Protein AF-A0A832GUU3-F1 (afdb_monomer)

Sequence (160 aa):
MIIGKCKVNYGGRAKSTLGVGERIVLIKKDGALLIHRAIGYLPINWQPPNCIFQISSNDEELKIKSVRKDVKEEVFIVFSEILLLTVLNLKDEGKFNLYASEEDMKKAIFLKPELTEEGFKIIEFEKKVEPGFIDVYGIDKNGNLVIIEVKRRIAGKAIM

Secondary structure (DSSP, 8-state):
-EEEEEEEEEESSSEEEEEEEEEEEEE-TTS-EEEE-SS-SS-SEEE-SS-EEEEEE-SS-EEEEEEEGGGTEEEEEEEEEEEEE-------------SS-HHHHHHHHHH-GGGTSTT-EEEEEEEEETTEEEEEEEE-TTS-EEEE---SS---S---

Mean predicted aligned error: 9.2 Å

Radius of gyration: 23.53 Å; Cα contacts (8 Å, |Δi|>4): 288; chains: 1; bounding box: 41×28×70 Å

Structure (mmCIF, N/CA/C/O backbone):
data_AF-A0A832GUU3-F1
#
_entry.id   AF-A0A832GUU3-F1
#
loop_
_atom_site.group_PDB
_atom_site.id
_atom_site.type_symbol
_atom_site.label_atom_id
_atom_site.label_alt_id
_atom_site.label_comp_id
_atom_site.label_asym_id
_atom_site.label_entity_id
_atom_site.label_seq_id
_atom_site.pdbx_PDB_ins_code
_atom_site.Cartn_x
_atom_site.Cartn_y
_atom_site.Cartn_z
_atom_site.occupancy
_atom_site.B_iso_or_equiv
_atom_site.auth_seq_id
_atom_site.auth_comp_id
_atom_site.auth_asym_id
_atom_site.auth_atom_id
_atom_site.pdbx_PDB_model_num
ATOM 1 N N . MET A 1 1 ? -1.304 3.851 -15.307 1.00 97.25 1 MET A N 1
ATOM 2 C CA . MET A 1 1 ? -1.260 2.385 -15.119 1.00 97.25 1 MET A CA 1
ATOM 3 C C . MET A 1 1 ? -0.475 1.779 -16.264 1.00 97.25 1 MET A C 1
ATOM 5 O O . MET A 1 1 ? -0.623 2.236 -17.392 1.00 97.25 1 MET A O 1
ATOM 9 N N . ILE A 1 2 ? 0.352 0.786 -15.963 1.00 98.50 2 ILE A N 1
ATOM 10 C CA . ILE A 1 2 ? 1.173 0.062 -16.932 1.00 98.50 2 ILE A CA 1
ATOM 11 C C . ILE A 1 2 ? 0.929 -1.429 -16.720 1.00 98.50 2 ILE A C 1
ATOM 13 O O . ILE A 1 2 ? 1.021 -1.898 -15.588 1.00 98.50 2 ILE A O 1
ATOM 17 N N . ILE A 1 3 ? 0.613 -2.164 -17.779 1.00 98.69 3 ILE A N 1
ATOM 18 C CA . ILE A 1 3 ? 0.551 -3.627 -17.767 1.00 98.69 3 ILE A CA 1
ATOM 19 C C . ILE A 1 3 ? 1.579 -4.126 -18.767 1.00 98.69 3 ILE A C 1
ATOM 21 O O . ILE A 1 3 ? 1.630 -3.646 -19.898 1.00 98.69 3 ILE A O 1
ATOM 25 N N . GLY A 1 4 ? 2.419 -5.063 -18.349 1.00 98.44 4 GLY A N 1
ATOM 26 C CA . GLY A 1 4 ? 3.473 -5.578 -19.208 1.00 98.44 4 GLY A CA 1
ATOM 27 C C . GLY A 1 4 ? 4.419 -6.523 -18.493 1.00 98.44 4 GLY A C 1
ATOM 28 O O . GLY A 1 4 ? 4.307 -6.745 -17.283 1.00 98.44 4 GLY A O 1
ATOM 29 N N . LYS A 1 5 ? 5.358 -7.074 -19.257 1.00 98.56 5 LYS A N 1
ATOM 30 C CA . LYS A 1 5 ? 6.378 -7.998 -18.772 1.00 98.56 5 LYS A CA 1
ATOM 31 C C . LYS A 1 5 ? 7.522 -7.204 -18.156 1.00 98.56 5 LYS A C 1
ATOM 33 O O . LYS A 1 5 ? 8.189 -6.431 -18.842 1.00 98.56 5 LYS A O 1
ATOM 38 N N . CYS A 1 6 ? 7.754 -7.383 -16.860 1.00 98.62 6 CYS A N 1
ATOM 39 C CA . CYS A 1 6 ? 8.811 -6.674 -16.151 1.00 98.62 6 CYS A CA 1
ATOM 40 C C . CYS A 1 6 ? 9.477 -7.508 -15.059 1.00 98.62 6 CYS A C 1
ATOM 42 O O . CYS A 1 6 ? 8.956 -8.526 -14.600 1.00 98.62 6 CYS A O 1
ATOM 44 N N . LYS A 1 7 ? 10.653 -7.041 -14.642 1.00 98.56 7 LYS A N 1
ATOM 45 C CA . LYS A 1 7 ? 11.345 -7.449 -13.413 1.00 98.56 7 LYS A CA 1
ATOM 46 C C . LYS A 1 7 ? 11.366 -6.279 -12.434 1.00 98.56 7 LYS A C 1
ATOM 48 O O . LYS A 1 7 ? 11.379 -5.120 -12.859 1.00 98.56 7 LYS A O 1
ATOM 53 N N . VAL A 1 8 ? 11.385 -6.581 -11.138 1.00 98.50 8 VAL A N 1
ATOM 54 C CA . VAL A 1 8 ? 11.383 -5.568 -10.072 1.00 98.50 8 VAL A CA 1
ATOM 55 C C . VAL A 1 8 ? 12.481 -5.862 -9.065 1.00 98.50 8 VAL A C 1
ATOM 57 O O . VAL A 1 8 ? 12.620 -6.994 -8.616 1.00 98.50 8 VAL A O 1
ATOM 60 N N . ASN A 1 9 ? 13.222 -4.835 -8.665 1.00 98.19 9 ASN A N 1
ATOM 61 C CA . ASN A 1 9 ? 14.148 -4.890 -7.541 1.00 98.19 9 ASN A CA 1
ATOM 62 C C . ASN A 1 9 ? 13.759 -3.820 -6.525 1.00 98.19 9 ASN A C 1
ATOM 64 O O . ASN A 1 9 ? 13.546 -2.668 -6.891 1.00 98.19 9 ASN A O 1
ATOM 68 N N . TYR A 1 10 ? 13.694 -4.189 -5.254 1.00 97.25 10 TYR A N 1
ATOM 69 C CA . TYR A 1 10 ? 13.483 -3.265 -4.145 1.00 97.25 10 TYR A CA 1
ATOM 70 C C . TYR A 1 10 ? 14.684 -3.303 -3.205 1.00 97.25 10 TYR A C 1
ATOM 72 O O . TYR A 1 10 ? 15.187 -4.380 -2.863 1.00 97.25 10 TYR A O 1
ATOM 80 N N . GLY A 1 11 ? 15.113 -2.121 -2.771 1.00 94.50 11 GLY A N 1
ATOM 81 C CA . GLY A 1 11 ? 16.125 -1.937 -1.741 1.00 94.50 11 GLY A CA 1
ATOM 82 C C . GLY A 1 11 ? 15.682 -0.883 -0.734 1.00 94.50 11 GLY A C 1
ATOM 83 O 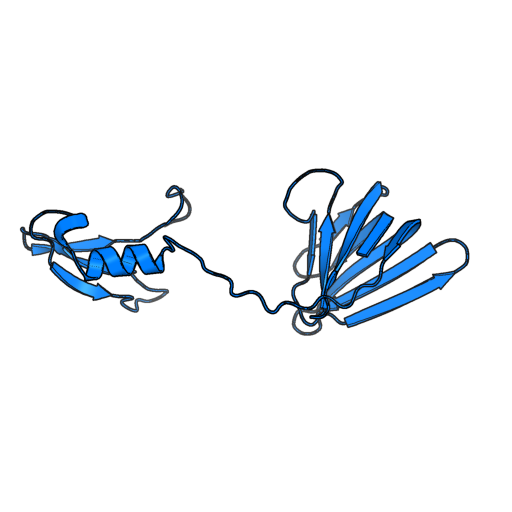O . GLY A 1 11 ? 15.221 0.190 -1.109 1.00 94.50 11 GLY A O 1
ATOM 84 N N . GLY A 1 12 ? 15.816 -1.188 0.551 1.00 91.56 12 GLY A N 1
ATOM 85 C CA . GLY A 1 12 ? 15.399 -0.312 1.637 1.00 91.56 12 GLY A CA 1
ATOM 86 C C . GLY A 1 12 ? 15.600 -0.989 2.988 1.00 91.56 12 GLY A C 1
ATOM 87 O O . GLY A 1 12 ? 16.641 -1.598 3.228 1.00 91.56 12 GLY A O 1
ATOM 88 N N . ARG A 1 13 ? 14.572 -0.949 3.846 1.00 88.38 13 ARG A N 1
ATOM 89 C CA . ARG A 1 13 ? 14.546 -1.678 5.133 1.00 88.38 13 ARG A CA 1
ATOM 90 C C . ARG A 1 13 ? 14.701 -3.192 4.962 1.00 88.38 13 ARG A C 1
ATOM 92 O O . ARG A 1 13 ? 15.197 -3.868 5.853 1.00 88.38 13 ARG A O 1
ATOM 99 N N . ALA A 1 14 ? 14.286 -3.701 3.808 1.00 91.12 14 ALA A N 1
ATOM 100 C CA . ALA A 1 14 ? 14.567 -5.050 3.344 1.00 91.12 14 ALA A CA 1
ATOM 101 C C . ALA A 1 14 ? 15.092 -5.000 1.900 1.00 91.12 14 ALA A C 1
ATOM 103 O O . ALA A 1 14 ? 15.223 -3.930 1.299 1.00 91.12 14 ALA A O 1
ATOM 104 N N . LYS A 1 15 ? 15.386 -6.165 1.325 1.00 93.62 15 LYS A N 1
ATOM 105 C CA . LYS A 1 15 ? 15.700 -6.311 -0.098 1.00 93.62 15 LYS A CA 1
ATOM 106 C C . LYS A 1 15 ? 14.807 -7.385 -0.697 1.00 93.62 15 LYS A C 1
ATOM 108 O O . LYS A 1 15 ? 14.605 -8.424 -0.075 1.00 93.62 15 LYS A O 1
ATOM 113 N N . SER A 1 16 ? 14.292 -7.148 -1.897 1.00 95.81 16 SER A N 1
ATOM 114 C CA . SER A 1 16 ? 13.541 -8.163 -2.638 1.00 95.81 16 SER A CA 1
ATOM 115 C C . SER A 1 16 ? 13.804 -8.058 -4.130 1.00 95.81 16 SER A C 1
ATOM 117 O O . SER A 1 16 ? 13.942 -6.960 -4.669 1.00 95.81 16 SER A O 1
ATOM 119 N N . THR A 1 17 ? 13.809 -9.200 -4.805 1.00 97.31 17 THR A N 1
ATOM 120 C CA . THR A 1 17 ? 13.835 -9.288 -6.264 1.00 97.31 17 THR A CA 1
ATOM 121 C C . THR A 1 17 ? 12.591 -10.035 -6.733 1.00 97.31 17 THR A C 1
ATOM 123 O O . THR A 1 17 ? 12.133 -10.991 -6.108 1.00 97.31 17 THR A O 1
ATOM 126 N N . LEU A 1 18 ? 12.014 -9.575 -7.835 1.00 97.44 18 LEU A N 1
ATOM 127 C CA . LEU A 1 18 ? 10.900 -10.211 -8.514 1.00 97.44 18 LEU A CA 1
ATOM 128 C C . LEU A 1 18 ? 11.332 -10.464 -9.952 1.00 97.44 18 LEU A C 1
ATOM 130 O O . LEU A 1 18 ? 11.567 -9.525 -10.717 1.00 97.44 18 LEU A O 1
ATOM 134 N N . GLY A 1 19 ? 11.451 -11.746 -10.293 1.00 98.00 19 GLY A N 1
ATOM 135 C CA . GLY A 1 19 ? 11.815 -12.184 -11.633 1.00 98.00 19 GLY A CA 1
ATOM 136 C C . GLY A 1 19 ? 10.814 -11.738 -12.698 1.00 98.00 19 GLY A C 1
ATOM 137 O O . GLY A 1 19 ? 9.703 -11.286 -12.394 1.00 98.00 19 GLY A O 1
ATOM 138 N N . VAL A 1 20 ? 11.234 -11.899 -13.952 1.00 98.12 20 VAL A N 1
ATOM 139 C CA . VAL A 1 20 ? 10.470 -11.498 -15.136 1.00 98.12 20 VAL A CA 1
ATOM 140 C C . VAL A 1 20 ? 9.076 -12.128 -15.121 1.00 98.12 20 VAL A C 1
ATOM 142 O O . VAL A 1 20 ? 8.924 -13.337 -14.959 1.00 98.12 20 VAL A O 1
ATOM 145 N N . GLY A 1 21 ? 8.054 -11.303 -15.315 1.00 98.44 21 GLY A N 1
ATOM 146 C CA . GLY A 1 21 ? 6.681 -11.747 -15.515 1.00 98.44 21 GLY A CA 1
ATOM 147 C C . GLY A 1 21 ? 5.743 -10.575 -15.759 1.00 98.44 21 GLY A C 1
ATOM 148 O O . GLY A 1 21 ? 6.123 -9.420 -15.587 1.00 98.44 21 GLY A O 1
ATOM 149 N N . GLU A 1 22 ? 4.509 -10.869 -16.145 1.00 98.56 22 GLU A N 1
ATOM 150 C CA . GLU A 1 22 ? 3.496 -9.841 -16.374 1.00 98.56 22 GLU A CA 1
ATOM 151 C C . GLU A 1 22 ? 2.996 -9.264 -15.050 1.00 98.56 22 GLU A C 1
ATOM 153 O O . GLU A 1 22 ? 2.672 -10.001 -14.105 1.00 98.56 22 GLU A O 1
ATOM 158 N N . ARG A 1 23 ? 2.967 -7.935 -14.959 1.00 98.56 23 ARG A N 1
ATOM 159 C CA . ARG A 1 23 ? 2.549 -7.200 -13.762 1.00 98.56 23 ARG A CA 1
ATOM 160 C C . ARG A 1 23 ? 1.631 -6.053 -14.131 1.00 98.56 23 ARG A C 1
ATOM 162 O O . ARG A 1 23 ? 1.751 -5.469 -15.204 1.00 98.56 23 ARG A O 1
ATOM 169 N N . ILE A 1 24 ? 0.771 -5.702 -13.182 1.00 98.75 24 ILE A N 1
ATOM 170 C CA . ILE A 1 24 ? -0.012 -4.469 -13.209 1.00 98.75 24 ILE A CA 1
ATOM 171 C C . ILE A 1 24 ? 0.705 -3.474 -12.299 1.00 98.75 24 ILE A C 1
ATOM 173 O O . ILE A 1 24 ? 0.830 -3.705 -11.096 1.00 98.75 24 ILE A O 1
ATOM 177 N N . VAL A 1 25 ? 1.190 -2.375 -12.866 1.00 98.62 25 VAL A N 1
ATOM 178 C CA . VAL A 1 25 ? 1.873 -1.299 -12.146 1.00 98.62 25 VAL A CA 1
ATOM 179 C C . VAL A 1 25 ? 0.995 -0.053 -12.128 1.00 98.62 25 VAL A C 1
ATOM 181 O O . VAL A 1 25 ? 0.613 0.499 -13.165 1.00 98.62 25 VAL A O 1
ATOM 184 N N . LEU A 1 26 ? 0.682 0.410 -10.923 1.00 98.50 26 LEU A N 1
ATOM 185 C CA . LEU A 1 26 ? -0.079 1.624 -10.668 1.00 98.50 26 LEU A CA 1
ATOM 186 C C . LEU A 1 26 ? 0.840 2.666 -10.041 1.00 98.50 26 LEU A C 1
ATOM 188 O O . LEU A 1 26 ? 1.424 2.433 -8.988 1.00 98.50 26 LEU A O 1
ATOM 192 N N . ILE A 1 27 ? 0.921 3.821 -10.693 1.00 98.06 27 ILE A N 1
ATOM 193 C CA . ILE A 1 27 ? 1.520 5.037 -10.149 1.00 98.06 27 ILE A CA 1
ATOM 194 C C . ILE A 1 27 ? 0.364 6.013 -9.955 1.00 98.06 27 ILE A C 1
ATOM 196 O O . ILE A 1 27 ? -0.336 6.339 -10.918 1.00 98.06 27 ILE A O 1
ATOM 200 N N . LYS A 1 28 ? 0.116 6.399 -8.705 1.00 97.62 28 LYS A N 1
ATOM 201 C CA . LYS A 1 28 ? -0.964 7.314 -8.327 1.00 97.62 28 LYS A CA 1
ATOM 202 C C . LYS A 1 28 ? -0.482 8.766 -8.346 1.00 97.62 28 LYS A C 1
ATOM 204 O O . LYS A 1 28 ? 0.714 9.041 -8.306 1.00 97.62 28 LYS A O 1
ATOM 209 N N . LYS A 1 29 ? -1.434 9.703 -8.389 1.00 95.75 29 LYS A N 1
ATOM 210 C CA . LYS A 1 29 ? -1.171 11.154 -8.428 1.00 95.75 29 LYS A CA 1
ATOM 211 C C . LYS A 1 29 ? -0.398 11.660 -7.204 1.00 95.75 29 LYS A C 1
ATOM 213 O O . LYS A 1 29 ? 0.380 12.596 -7.321 1.00 95.75 29 LYS A O 1
ATOM 218 N N . ASP A 1 30 ? -0.607 11.034 -6.053 1.00 95.62 30 ASP A N 1
ATOM 219 C CA . ASP A 1 30 ? 0.098 11.315 -4.800 1.00 95.62 30 ASP A CA 1
ATOM 220 C C . ASP A 1 30 ? 1.504 10.685 -4.742 1.00 95.62 30 ASP A C 1
ATOM 222 O O . ASP A 1 30 ? 2.184 10.774 -3.724 1.00 95.62 30 ASP A O 1
ATOM 226 N N . GLY A 1 31 ? 1.948 10.025 -5.814 1.00 96.19 31 GLY A N 1
ATOM 227 C CA . GLY A 1 31 ? 3.244 9.364 -5.903 1.00 96.19 31 GLY A CA 1
ATOM 228 C C . GLY A 1 31 ? 3.285 7.959 -5.301 1.00 96.19 31 GLY A C 1
ATOM 229 O O . GLY A 1 31 ? 4.363 7.374 -5.250 1.00 96.19 31 GLY A O 1
ATOM 230 N N . ALA A 1 32 ? 2.160 7.386 -4.859 1.00 97.75 32 ALA A N 1
ATOM 231 C CA . ALA A 1 32 ? 2.146 5.996 -4.411 1.00 97.75 32 ALA A CA 1
ATOM 232 C C . ALA A 1 32 ? 2.378 5.028 -5.585 1.00 97.75 32 ALA A C 1
ATOM 234 O O . ALA A 1 32 ? 1.807 5.186 -6.670 1.00 97.75 32 ALA A O 1
ATOM 235 N N . LEU A 1 33 ? 3.180 3.989 -5.340 1.00 98.25 33 LEU A N 1
ATOM 236 C CA . LEU A 1 33 ? 3.497 2.929 -6.296 1.00 98.25 33 LEU A CA 1
ATOM 237 C C . LEU A 1 33 ? 2.905 1.606 -5.811 1.00 98.25 33 LEU A C 1
ATOM 239 O O . LEU A 1 33 ? 3.158 1.196 -4.680 1.00 98.25 33 LEU A O 1
ATOM 243 N N . LEU A 1 34 ? 2.174 0.904 -6.674 1.00 98.56 34 LEU A N 1
ATOM 244 C CA . LEU A 1 34 ? 1.671 -0.443 -6.409 1.00 98.56 34 LEU A CA 1
ATOM 245 C C . LEU A 1 34 ? 2.007 -1.361 -7.579 1.00 98.56 34 LEU A C 1
ATOM 247 O O . LEU A 1 34 ? 1.773 -1.014 -8.735 1.00 98.56 34 LEU A O 1
ATOM 251 N N . ILE A 1 35 ? 2.525 -2.546 -7.273 1.00 98.50 35 ILE A N 1
ATOM 252 C CA . ILE A 1 35 ? 2.865 -3.575 -8.253 1.00 98.50 35 ILE A CA 1
ATOM 253 C C . ILE A 1 35 ? 2.079 -4.827 -7.891 1.00 98.50 35 ILE A C 1
ATOM 255 O O . ILE A 1 35 ? 2.283 -5.405 -6.826 1.00 98.50 35 ILE A O 1
ATOM 259 N N . HIS A 1 36 ? 1.189 -5.257 -8.777 1.00 98.56 36 HIS A N 1
ATOM 260 C CA . HIS A 1 36 ? 0.347 -6.435 -8.601 1.00 98.56 36 HIS A CA 1
ATOM 261 C C . HIS A 1 36 ? 0.744 -7.553 -9.565 1.00 98.56 36 HIS A C 1
ATOM 263 O O . HIS A 1 36 ? 1.211 -7.322 -10.685 1.00 98.56 36 HIS A O 1
ATOM 269 N N . ARG A 1 37 ? 0.528 -8.791 -9.114 1.00 97.69 37 ARG A N 1
ATOM 270 C CA . ARG A 1 37 ? 0.451 -9.960 -9.998 1.00 97.69 37 ARG A CA 1
ATOM 271 C C . ARG A 1 37 ? -0.940 -10.010 -10.643 1.00 97.69 37 ARG A C 1
ATOM 273 O O . ARG A 1 37 ? -1.827 -9.256 -10.262 1.00 97.69 37 ARG A O 1
ATOM 280 N N . ALA A 1 38 ? -1.136 -10.938 -11.576 1.00 96.50 38 ALA A N 1
ATOM 281 C CA . ALA A 1 38 ? -2.449 -11.198 -12.173 1.00 96.50 38 ALA A CA 1
ATOM 282 C C . ALA A 1 38 ? -3.497 -11.710 -11.161 1.00 96.50 38 ALA A C 1
ATOM 284 O O . ALA A 1 38 ? -4.690 -11.663 -11.437 1.00 96.50 38 ALA A O 1
ATOM 285 N N . ILE A 1 39 ? -3.057 -12.201 -9.996 1.00 94.19 39 ILE A N 1
ATOM 286 C CA . ILE A 1 39 ? -3.912 -12.736 -8.934 1.00 94.19 39 ILE A CA 1
ATOM 287 C C . ILE A 1 39 ? -3.588 -12.090 -7.584 1.00 94.19 39 ILE A C 1
ATOM 289 O O . ILE A 1 39 ? -2.448 -11.687 -7.335 1.00 94.19 39 ILE A O 1
ATOM 293 N N . GLY A 1 40 ? -4.582 -12.082 -6.695 1.00 93.19 40 GLY A N 1
ATOM 294 C CA . GLY A 1 40 ? -4.479 -11.539 -5.343 1.00 93.19 40 GLY A CA 1
ATOM 295 C C . GLY A 1 40 ? -4.842 -10.054 -5.260 1.00 93.19 40 GLY A C 1
ATOM 296 O O . GLY A 1 40 ? -4.611 -9.279 -6.184 1.00 93.19 40 GLY A O 1
ATOM 297 N N . TYR A 1 41 ? -5.422 -9.656 -4.126 1.00 90.88 41 TYR A N 1
ATOM 298 C CA . TYR A 1 41 ? -5.889 -8.282 -3.912 1.00 90.88 41 TYR A CA 1
ATOM 299 C C . TYR A 1 41 ? -4.796 -7.343 -3.376 1.00 90.88 41 TYR A C 1
ATOM 301 O O . TYR A 1 41 ? -4.938 -6.126 -3.462 1.00 90.88 41 TYR A O 1
ATOM 309 N N . LEU A 1 42 ? -3.706 -7.887 -2.822 1.00 95.00 42 LEU A N 1
ATOM 310 C CA . LEU A 1 42 ? -2.587 -7.106 -2.292 1.00 95.00 42 LEU A CA 1
ATOM 311 C C . LEU A 1 42 ? -1.482 -6.919 -3.340 1.00 95.00 42 LEU A C 1
ATOM 313 O O . LEU A 1 42 ? -1.213 -7.842 -4.114 1.00 95.00 42 LEU A O 1
ATOM 317 N N . PRO A 1 43 ? -0.801 -5.761 -3.348 1.00 97.06 43 PRO A N 1
ATOM 318 C CA . PRO A 1 43 ? 0.400 -5.582 -4.150 1.00 97.06 43 PRO A CA 1
ATOM 319 C C . PRO A 1 43 ? 1.536 -6.468 -3.625 1.00 97.06 43 PRO A C 1
ATOM 321 O O . PRO A 1 43 ? 1.710 -6.625 -2.417 1.00 97.06 43 PRO A O 1
ATOM 324 N N . ILE A 1 44 ? 2.350 -7.004 -4.536 1.00 96.25 44 ILE A N 1
ATOM 325 C CA . ILE A 1 44 ? 3.547 -7.786 -4.191 1.00 96.25 44 ILE A CA 1
ATOM 326 C C . ILE A 1 44 ? 4.731 -6.884 -3.805 1.00 96.25 44 ILE A C 1
ATOM 328 O O . ILE A 1 44 ? 5.556 -7.261 -2.981 1.00 96.25 44 ILE A O 1
ATOM 332 N N . ASN A 1 45 ? 4.791 -5.675 -4.368 1.00 96.69 45 ASN A N 1
ATOM 333 C CA . ASN A 1 45 ? 5.696 -4.598 -3.970 1.00 96.69 45 ASN A CA 1
ATOM 334 C C . ASN A 1 45 ? 4.929 -3.276 -4.030 1.00 96.69 45 ASN A C 1
ATOM 336 O O . ASN A 1 45 ? 4.112 -3.064 -4.928 1.00 96.69 45 ASN A O 1
ATOM 340 N N . TRP A 1 46 ? 5.201 -2.377 -3.090 1.00 96.62 46 TRP A N 1
ATOM 341 C CA . TRP A 1 46 ? 4.553 -1.074 -3.037 1.00 96.62 46 TRP A CA 1
ATOM 342 C C . TRP A 1 46 ? 5.455 -0.035 -2.370 1.00 96.62 46 TRP A C 1
ATOM 344 O O . TRP A 1 46 ? 6.357 -0.382 -1.606 1.00 96.62 46 TRP A O 1
ATOM 354 N N . GLN A 1 47 ? 5.193 1.238 -2.654 1.00 96.19 47 GLN A N 1
ATOM 355 C CA . GLN A 1 47 ? 5.702 2.364 -1.878 1.00 96.19 47 GLN A CA 1
ATOM 356 C C . GLN A 1 47 ? 4.559 3.339 -1.565 1.00 96.19 47 GLN A C 1
ATOM 358 O O . GLN A 1 47 ? 3.652 3.499 -2.390 1.00 96.19 47 GLN A O 1
ATOM 363 N N . PRO A 1 48 ? 4.570 3.964 -0.372 1.00 95.19 48 PRO A N 1
ATOM 364 C CA . PRO A 1 48 ? 3.549 4.928 0.028 1.00 95.19 48 PRO A CA 1
ATOM 365 C C . PRO A 1 48 ? 3.611 6.214 -0.818 1.00 95.19 48 PRO A C 1
ATOM 367 O O . PRO A 1 48 ? 4.521 6.367 -1.637 1.00 95.19 48 PRO A O 1
ATOM 370 N N . PRO A 1 49 ? 2.667 7.150 -0.612 1.00 96.38 49 PRO A N 1
ATOM 371 C CA . PRO A 1 49 ? 2.697 8.471 -1.238 1.00 96.38 49 PRO A CA 1
ATOM 372 C C . PRO A 1 49 ? 4.025 9.228 -1.057 1.00 96.38 49 PRO A C 1
ATOM 374 O O . PRO A 1 49 ? 4.833 8.909 -0.181 1.00 96.38 49 PRO A O 1
ATOM 377 N N . ASN A 1 50 ? 4.202 10.280 -1.859 1.00 95.00 50 ASN A N 1
ATOM 378 C CA . ASN A 1 50 ? 5.353 11.191 -1.902 1.00 95.00 50 ASN A CA 1
ATOM 379 C C . ASN A 1 50 ? 6.660 10.577 -2.439 1.00 95.00 50 ASN A C 1
ATOM 381 O O . ASN A 1 50 ? 7.751 11.072 -2.145 1.00 95.00 50 ASN A O 1
ATOM 385 N N . CYS A 1 51 ? 6.576 9.515 -3.246 1.00 96.25 51 CYS A N 1
ATOM 386 C CA . CYS A 1 51 ? 7.741 9.009 -3.968 1.00 96.25 51 CYS A CA 1
ATOM 387 C C . CYS A 1 51 ? 8.039 9.848 -5.216 1.00 96.25 51 CYS A C 1
ATOM 389 O O . CYS A 1 51 ? 7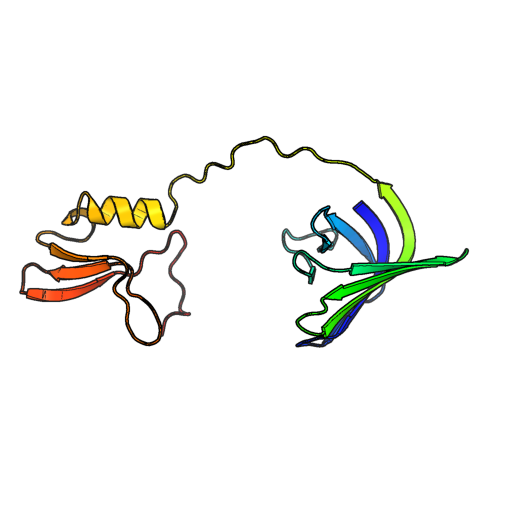.142 10.375 -5.874 1.00 96.25 51 CYS A O 1
ATOM 391 N N . ILE A 1 52 ? 9.324 9.944 -5.554 1.00 96.31 52 ILE A N 1
ATOM 392 C CA . ILE A 1 52 ? 9.811 10.620 -6.759 1.00 96.31 52 ILE A CA 1
ATOM 393 C C . ILE A 1 52 ? 10.185 9.562 -7.790 1.00 96.31 52 ILE A C 1
ATOM 395 O O . ILE A 1 52 ? 10.875 8.596 -7.464 1.00 96.31 52 ILE A O 1
ATOM 399 N N . PHE A 1 53 ? 9.773 9.777 -9.038 1.00 97.44 53 PHE A N 1
ATOM 400 C CA . PHE A 1 53 ? 10.018 8.852 -10.138 1.00 97.44 53 PHE A CA 1
ATOM 401 C C . PHE A 1 53 ? 11.083 9.398 -11.086 1.00 97.44 53 PHE 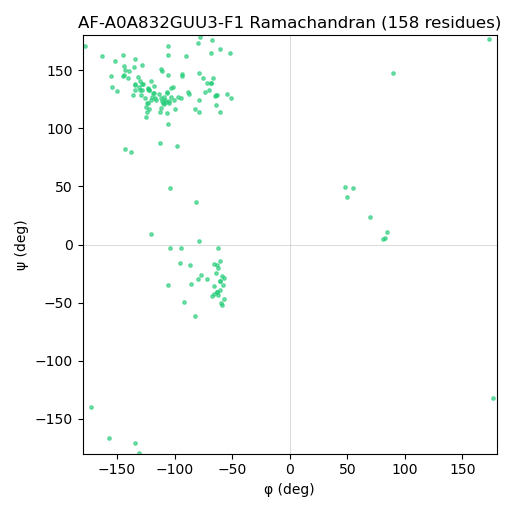A C 1
ATOM 403 O O . PHE A 1 53 ? 11.013 10.542 -11.528 1.00 97.44 53 PHE A O 1
ATOM 410 N N . GLN A 1 54 ? 12.054 8.556 -11.419 1.00 97.31 54 GLN A N 1
ATOM 411 C CA . GLN A 1 54 ? 12.998 8.758 -12.510 1.00 97.31 54 GLN A CA 1
ATOM 412 C C . GLN A 1 54 ? 12.690 7.720 -13.582 1.00 97.31 54 GLN A C 1
ATOM 414 O O . GLN A 1 54 ? 12.618 6.524 -13.289 1.00 97.31 54 GLN A O 1
ATOM 419 N N . ILE A 1 55 ? 12.479 8.180 -14.809 1.00 97.00 55 ILE A N 1
ATOM 420 C CA . ILE A 1 55 ? 12.055 7.335 -15.922 1.00 97.00 55 ILE A CA 1
ATOM 421 C C . ILE A 1 55 ? 13.078 7.480 -17.039 1.00 97.00 55 ILE A C 1
ATOM 423 O O . ILE A 1 55 ? 13.481 8.593 -17.374 1.00 97.00 55 ILE A O 1
ATOM 427 N N . SER A 1 56 ? 13.492 6.355 -17.607 1.00 97.44 56 SER A N 1
ATOM 428 C CA . SER A 1 56 ? 14.285 6.313 -18.830 1.00 97.44 56 SER A CA 1
ATOM 429 C C . SER A 1 56 ? 13.810 5.173 -19.719 1.00 97.44 56 SER A C 1
ATOM 431 O O . SER A 1 56 ? 13.315 4.156 -19.235 1.00 97.44 56 SER A O 1
ATOM 433 N N . SER A 1 57 ? 13.936 5.344 -21.028 1.00 96.12 57 SER A N 1
ATOM 434 C CA . SER A 1 57 ? 13.530 4.343 -22.012 1.00 96.12 57 SER A CA 1
ATOM 435 C C . SER A 1 57 ? 14.505 4.314 -23.177 1.00 96.12 57 SER A C 1
ATOM 437 O O . SER A 1 57 ? 15.094 5.339 -23.522 1.00 96.12 57 SER A O 1
ATOM 439 N N . ASN A 1 58 ? 14.645 3.143 -23.782 1.00 93.81 58 ASN A N 1
ATOM 440 C CA . ASN A 1 58 ? 15.262 2.941 -25.089 1.00 93.81 58 ASN A CA 1
ATOM 441 C C . ASN A 1 58 ? 14.374 1.987 -25.912 1.00 93.81 58 ASN A C 1
ATOM 443 O O . ASN A 1 58 ? 13.261 1.675 -25.488 1.00 93.81 58 ASN A O 1
ATOM 447 N N . ASP A 1 59 ? 14.861 1.527 -27.063 1.00 90.50 59 ASP A N 1
ATOM 448 C CA . ASP A 1 59 ? 14.094 0.651 -27.960 1.00 90.50 59 ASP A CA 1
ATOM 449 C C . ASP A 1 59 ? 13.795 -0.742 -27.367 1.00 90.50 59 ASP A C 1
ATOM 451 O O . ASP A 1 59 ? 12.909 -1.438 -27.854 1.00 90.50 59 ASP A O 1
ATOM 455 N N . GLU A 1 60 ? 14.502 -1.153 -26.309 1.00 92.94 60 GLU A N 1
ATOM 456 C CA . GLU A 1 60 ? 14.387 -2.490 -25.708 1.00 92.94 60 GLU A CA 1
ATOM 457 C C . GLU A 1 60 ? 13.628 -2.493 -24.374 1.00 92.94 60 GLU A C 1
ATOM 459 O O . GLU A 1 60 ? 12.946 -3.462 -24.040 1.00 92.94 60 GLU A O 1
ATOM 464 N N . GLU A 1 61 ? 13.775 -1.439 -23.569 1.00 96.62 61 GLU A N 1
ATOM 465 C CA . GLU A 1 61 ? 13.313 -1.428 -22.185 1.00 96.62 61 GLU A CA 1
ATOM 466 C C . GLU A 1 61 ? 12.785 -0.057 -21.736 1.00 96.62 61 GLU A C 1
ATOM 468 O O . GLU A 1 61 ? 13.354 0.999 -22.027 1.00 96.62 61 GLU A O 1
ATOM 473 N N . LEU A 1 62 ? 11.751 -0.088 -20.889 1.00 98.12 62 LEU A N 1
ATOM 474 C CA . LEU A 1 62 ? 11.314 1.046 -20.069 1.00 98.12 62 LEU A CA 1
ATOM 475 C C . LEU A 1 62 ? 11.753 0.821 -18.618 1.00 98.12 62 LEU A C 1
ATOM 477 O O . LEU A 1 62 ? 11.359 -0.155 -17.974 1.00 98.12 62 LEU A O 1
ATOM 481 N N . LYS A 1 63 ? 12.534 1.756 -18.080 1.00 98.50 63 LYS A N 1
ATOM 482 C CA . LYS A 1 63 ? 13.067 1.733 -16.716 1.00 98.50 63 LYS A CA 1
ATOM 483 C C . LYS A 1 63 ? 12.381 2.797 -15.874 1.00 98.50 63 LYS A C 1
ATOM 485 O O . LYS A 1 63 ? 12.360 3.974 -16.224 1.00 98.50 63 LYS A O 1
ATOM 490 N N . ILE A 1 64 ? 11.846 2.377 -14.736 1.00 98.38 64 ILE A N 1
ATOM 491 C CA . ILE A 1 64 ? 11.202 3.250 -13.757 1.00 98.38 64 ILE A CA 1
ATOM 492 C C . ILE A 1 64 ? 11.886 3.025 -12.417 1.00 98.38 64 ILE A C 1
ATOM 494 O O . ILE A 1 64 ? 11.847 1.923 -11.870 1.00 98.38 64 ILE A O 1
ATOM 498 N N . LYS A 1 65 ? 12.494 4.075 -11.875 1.00 98.12 65 LYS A N 1
ATOM 499 C CA . LYS A 1 65 ? 13.016 4.102 -10.512 1.00 98.12 65 LYS A CA 1
ATOM 500 C C . LYS A 1 65 ? 12.111 4.980 -9.659 1.00 98.12 65 LYS A C 1
ATOM 502 O O . LYS A 1 65 ? 11.932 6.153 -9.962 1.00 98.12 65 LYS A O 1
ATOM 507 N N . SER A 1 66 ? 11.572 4.423 -8.586 1.00 97.94 66 SER A N 1
ATOM 508 C CA . SER A 1 66 ? 10.806 5.141 -7.572 1.00 97.94 66 SER A CA 1
ATOM 509 C C . SER A 1 66 ? 11.641 5.277 -6.303 1.00 97.94 66 SER A C 1
ATOM 511 O O . SER A 1 66 ? 12.227 4.296 -5.844 1.00 97.94 66 SER A O 1
ATOM 513 N N . VAL A 1 67 ? 11.730 6.489 -5.756 1.00 96.81 67 VAL A N 1
ATOM 514 C CA . VAL A 1 67 ? 12.578 6.828 -4.605 1.00 96.81 67 VAL A CA 1
ATOM 515 C C . VAL A 1 67 ? 11.747 7.474 -3.509 1.00 96.81 67 VAL A C 1
ATOM 517 O O . VAL A 1 67 ? 11.110 8.507 -3.723 1.00 96.81 67 VAL A O 1
ATOM 520 N N . ARG A 1 68 ? 11.835 6.914 -2.304 1.00 93.69 68 ARG A N 1
ATOM 521 C CA . ARG A 1 68 ? 11.287 7.485 -1.077 1.00 93.69 68 ARG A CA 1
ATOM 522 C C . ARG A 1 68 ? 12.430 8.035 -0.228 1.00 93.69 68 ARG A C 1
ATOM 524 O O . ARG A 1 68 ? 13.172 7.272 0.393 1.00 93.69 68 ARG A O 1
ATOM 531 N N . LYS A 1 69 ? 12.586 9.361 -0.227 1.00 82.00 69 LYS A N 1
ATOM 532 C CA . LYS A 1 69 ? 13.770 10.041 0.326 1.00 82.00 69 LYS A CA 1
ATOM 533 C C . LYS A 1 69 ? 13.918 9.881 1.840 1.00 82.00 69 LYS A C 1
ATOM 535 O O . LYS A 1 69 ? 15.019 9.574 2.287 1.00 82.00 69 LYS A O 1
ATOM 540 N N . ASP A 1 70 ? 12.828 10.003 2.596 1.00 83.88 70 ASP A N 1
ATOM 541 C CA . ASP A 1 70 ? 12.872 10.053 4.069 1.00 83.88 70 ASP A CA 1
ATOM 542 C C . ASP A 1 70 ? 13.468 8.792 4.707 1.00 83.88 70 ASP A C 1
ATOM 544 O O . ASP A 1 70 ? 14.110 8.850 5.749 1.00 83.88 70 ASP A O 1
ATOM 548 N N . VAL A 1 71 ? 13.282 7.641 4.058 1.00 83.25 71 VAL A N 1
ATOM 549 C CA . VAL A 1 71 ? 13.722 6.324 4.549 1.00 83.25 71 VAL A CA 1
ATOM 550 C C . VAL A 1 71 ? 14.692 5.622 3.596 1.00 83.25 71 VAL A C 1
ATOM 552 O O . VAL A 1 71 ? 15.011 4.455 3.806 1.00 83.25 71 VAL A O 1
ATOM 555 N N . LYS A 1 72 ? 15.170 6.324 2.555 1.00 88.38 72 LYS A N 1
ATOM 556 C CA . LYS A 1 72 ? 16.079 5.803 1.517 1.00 88.38 72 LYS A CA 1
ATOM 557 C C . LYS A 1 72 ? 15.627 4.449 0.946 1.00 88.38 72 LYS A C 1
ATOM 559 O O . LYS A 1 72 ? 16.406 3.502 0.869 1.00 88.38 72 LYS A O 1
ATOM 564 N N . GLU A 1 73 ? 14.356 4.357 0.557 1.00 94.88 73 GLU A N 1
ATOM 565 C CA . GLU A 1 73 ? 13.810 3.168 -0.109 1.00 94.88 73 GLU A CA 1
ATOM 566 C C . GLU A 1 73 ? 13.698 3.403 -1.616 1.00 94.88 73 GLU A C 1
ATOM 568 O O . GLU A 1 73 ? 13.187 4.435 -2.059 1.00 94.88 73 GLU A O 1
ATOM 573 N N . GLU A 1 74 ? 14.119 2.422 -2.407 1.00 97.06 74 GLU A N 1
ATOM 574 C CA . GLU A 1 74 ? 14.093 2.473 -3.864 1.00 97.06 74 GLU A CA 1
ATOM 575 C C . GLU A 1 74 ? 13.410 1.231 -4.447 1.00 97.06 74 GLU A C 1
ATOM 577 O O . GLU A 1 74 ? 13.657 0.103 -4.012 1.00 97.06 74 GLU A O 1
ATOM 582 N N . VAL A 1 75 ? 12.572 1.434 -5.464 1.00 98.06 75 VAL A N 1
ATOM 583 C CA . VAL A 1 75 ? 12.013 0.368 -6.305 1.00 98.06 75 VAL A CA 1
ATOM 584 C C . VAL A 1 75 ? 12.420 0.625 -7.749 1.00 98.06 75 VAL A C 1
ATOM 586 O O . VAL A 1 75 ? 12.133 1.683 -8.300 1.00 98.06 75 VAL A O 1
ATOM 589 N N . PHE A 1 76 ? 13.061 -0.357 -8.371 1.00 98.31 76 PHE A N 1
ATOM 590 C CA . PHE A 1 76 ? 13.438 -0.355 -9.778 1.00 98.31 76 PHE A CA 1
ATOM 591 C C . PHE A 1 76 ? 12.571 -1.343 -10.540 1.00 98.31 76 PHE A C 1
ATOM 593 O O . PHE A 1 76 ? 12.554 -2.529 -10.216 1.00 98.31 76 PHE A O 1
ATOM 600 N N . ILE A 1 77 ? 11.894 -0.863 -11.574 1.00 98.69 77 ILE A N 1
ATOM 601 C CA . ILE A 1 77 ? 11.065 -1.656 -12.475 1.00 98.69 77 ILE A CA 1
ATOM 602 C C . ILE A 1 77 ? 11.675 -1.549 -13.864 1.00 98.69 77 ILE A C 1
ATOM 604 O O . ILE A 1 77 ? 11.949 -0.446 -14.335 1.00 98.69 77 ILE A O 1
ATOM 608 N N . VAL A 1 78 ? 11.880 -2.688 -14.516 1.00 98.69 78 VAL A N 1
ATOM 609 C CA . VAL A 1 78 ? 12.359 -2.743 -15.899 1.00 98.69 78 VAL A CA 1
ATOM 610 C C . VAL A 1 78 ? 11.366 -3.556 -16.705 1.00 98.69 78 VAL A C 1
ATOM 612 O O . VAL A 1 78 ? 11.251 -4.765 -16.496 1.00 98.69 78 VAL A O 1
ATOM 615 N N . PHE A 1 79 ? 10.628 -2.881 -17.578 1.00 98.69 79 PHE A N 1
ATOM 616 C CA . PHE A 1 79 ? 9.730 -3.505 -18.537 1.00 98.69 79 PHE A CA 1
ATOM 617 C C . PHE A 1 79 ? 10.498 -3.858 -19.803 1.00 98.69 79 PHE A C 1
ATOM 619 O O . PHE A 1 79 ? 11.159 -2.989 -20.361 1.00 98.69 79 PHE A O 1
ATOM 626 N N . SER A 1 80 ? 10.368 -5.105 -20.249 1.00 98.19 80 SER A N 1
ATOM 627 C CA . SER A 1 80 ? 10.835 -5.568 -21.563 1.00 98.19 80 SER A CA 1
ATOM 628 C C . SER A 1 80 ? 9.723 -5.539 -22.614 1.00 98.19 80 SER A C 1
ATOM 630 O O . SER A 1 80 ? 9.981 -5.689 -23.797 1.00 98.19 80 SER A O 1
ATOM 632 N N . GLU A 1 81 ? 8.466 -5.437 -22.179 1.00 98.12 81 GLU A N 1
ATOM 633 C CA . GLU A 1 81 ? 7.297 -5.414 -23.054 1.00 98.12 81 GLU A CA 1
ATOM 634 C C . GLU A 1 81 ? 6.159 -4.672 -22.352 1.00 98.12 81 GLU A C 1
ATOM 636 O O . GLU A 1 81 ? 5.897 -4.908 -21.166 1.00 98.12 81 GLU A O 1
ATOM 641 N N . ILE A 1 82 ? 5.478 -3.788 -23.079 1.00 97.81 82 ILE A N 1
ATOM 642 C CA . ILE A 1 82 ? 4.323 -3.030 -22.594 1.00 97.81 82 ILE A CA 1
ATOM 643 C C . ILE A 1 82 ? 3.088 -3.507 -23.351 1.00 97.81 82 ILE A C 1
ATOM 645 O O . ILE A 1 82 ? 2.966 -3.278 -24.548 1.00 97.81 82 ILE A O 1
ATOM 649 N N . LEU A 1 83 ? 2.160 -4.136 -22.634 1.00 98.31 83 LEU A N 1
ATOM 650 C CA . LEU A 1 83 ? 0.876 -4.588 -23.175 1.00 98.31 83 LEU A CA 1
ATOM 651 C C . LEU A 1 83 ? -0.173 -3.470 -23.128 1.00 98.31 83 LEU A C 1
ATOM 653 O O . LEU A 1 83 ? -1.032 -3.369 -23.997 1.00 98.31 83 LEU A O 1
ATOM 657 N N . LEU A 1 84 ? -0.108 -2.621 -22.098 1.00 98.38 84 LEU A N 1
ATOM 658 C CA . LEU A 1 84 ? -0.987 -1.468 -21.934 1.00 98.38 84 LEU A CA 1
ATOM 659 C C . LEU A 1 84 ? -0.265 -0.355 -21.178 1.00 98.38 84 LEU A C 1
ATOM 661 O O . LEU A 1 84 ? 0.265 -0.573 -20.088 1.00 98.38 84 LEU A O 1
ATOM 665 N N . LEU A 1 85 ? -0.341 0.862 -21.707 1.00 97.69 85 LEU A N 1
ATOM 666 C CA . LEU A 1 85 ? 0.020 2.085 -21.001 1.00 97.69 85 LEU A CA 1
ATOM 667 C C . LEU A 1 85 ? -1.177 3.030 -21.032 1.00 97.69 85 LEU A C 1
ATOM 669 O O . LEU A 1 85 ? -1.657 3.401 -22.097 1.00 97.69 85 LEU A O 1
ATOM 673 N N . THR A 1 86 ? -1.660 3.428 -19.858 1.00 98.06 86 THR A N 1
ATOM 674 C CA . THR A 1 86 ? -2.752 4.397 -19.745 1.00 98.06 86 THR A CA 1
ATOM 675 C C . THR A 1 86 ? -2.441 5.456 -18.701 1.00 98.06 86 THR A C 1
ATOM 677 O O . THR A 1 86 ? -1.927 5.165 -17.613 1.00 98.06 86 THR A O 1
ATOM 680 N N . VAL A 1 87 ? -2.764 6.700 -19.038 1.00 97.50 87 VAL A N 1
ATOM 681 C CA . VAL A 1 87 ? -2.588 7.872 -18.186 1.00 97.50 87 VAL A CA 1
ATOM 682 C C . VAL A 1 87 ? -3.950 8.528 -18.038 1.00 97.50 87 VAL A C 1
ATOM 684 O O . VAL A 1 87 ? -4.581 8.888 -19.026 1.00 97.50 87 VAL A O 1
ATOM 687 N N . LEU A 1 88 ? -4.410 8.651 -16.796 1.00 96.38 88 LEU A N 1
ATOM 688 C CA . LEU A 1 88 ? -5.735 9.162 -16.467 1.00 96.38 88 LEU A CA 1
ATOM 689 C C . LEU A 1 88 ? -5.611 10.168 -15.323 1.00 96.38 88 LEU A C 1
ATOM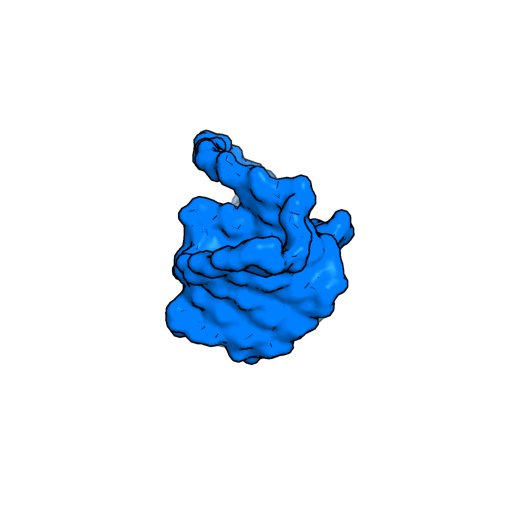 691 O O . LEU A 1 88 ? -4.904 9.915 -14.347 1.00 96.38 88 LEU A O 1
ATOM 695 N N . ASN A 1 89 ? -6.330 11.285 -15.425 1.00 94.94 89 ASN A N 1
ATOM 696 C CA . ASN A 1 89 ? -6.473 12.257 -14.343 1.00 94.94 89 ASN A CA 1
ATOM 697 C C . ASN A 1 89 ? -7.801 12.006 -13.619 1.00 94.94 89 ASN A C 1
ATOM 699 O O . ASN A 1 89 ? -8.828 12.589 -13.966 1.00 94.94 89 ASN A O 1
ATOM 703 N N . LEU A 1 90 ? -7.785 11.079 -12.663 1.00 94.62 90 LEU A N 1
ATOM 704 C CA . LEU A 1 90 ? -8.977 10.709 -11.902 1.00 94.62 90 LEU A CA 1
ATOM 705 C C . LEU A 1 90 ? -9.420 11.864 -10.992 1.00 94.62 90 LEU A C 1
ATOM 707 O O . LEU A 1 90 ? -8.588 12.513 -10.355 1.00 94.62 90 LEU A O 1
ATOM 711 N N . LYS A 1 91 ? -10.735 12.090 -10.916 1.00 94.38 91 LYS A N 1
ATOM 712 C CA . LYS A 1 91 ? -11.369 12.988 -9.946 1.00 94.38 91 LYS A CA 1
ATOM 713 C C . LYS A 1 91 ? -12.042 12.142 -8.873 1.00 94.38 91 LYS A C 1
ATOM 715 O O . LYS A 1 91 ? -12.863 11.293 -9.208 1.00 94.38 91 LYS A O 1
ATOM 720 N N . ASP A 1 92 ? -11.674 12.367 -7.618 1.00 92.25 92 ASP A N 1
ATOM 721 C CA . ASP A 1 92 ? -12.241 11.666 -6.467 1.00 92.25 92 ASP A CA 1
ATOM 722 C C . ASP A 1 92 ? -13.041 12.655 -5.614 1.00 92.25 92 ASP A C 1
ATOM 724 O O . ASP A 1 92 ? -12.508 13.325 -4.734 1.00 92.25 92 ASP A O 1
ATOM 728 N N . GLU A 1 93 ? -14.314 12.822 -5.969 1.00 94.25 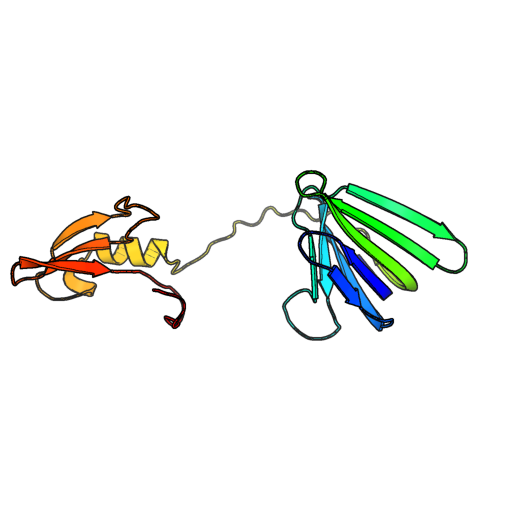93 GLU A N 1
ATOM 729 C CA . GLU A 1 93 ? -15.261 13.733 -5.303 1.00 94.25 93 GLU A CA 1
ATOM 730 C C . GLU A 1 93 ? -16.256 12.965 -4.412 1.00 94.25 93 GLU A C 1
ATOM 732 O O . GLU A 1 93 ? -17.096 13.555 -3.730 1.00 94.25 93 GLU A O 1
ATOM 737 N N . GLY A 1 94 ? -16.175 11.631 -4.419 1.00 91.69 94 GLY A N 1
ATOM 738 C CA . GLY A 1 94 ? -17.047 10.765 -3.641 1.00 91.69 94 GLY A CA 1
ATOM 739 C C . GLY A 1 94 ? -16.717 10.828 -2.152 1.00 91.69 94 GLY A C 1
ATOM 740 O O . GLY A 1 94 ? -15.557 10.810 -1.748 1.00 91.69 94 GLY A O 1
ATOM 741 N N . LYS A 1 95 ? -17.748 10.852 -1.302 1.00 89.62 95 LYS A N 1
ATOM 742 C CA . LYS A 1 95 ? -17.555 10.690 0.143 1.00 89.62 95 LYS A CA 1
ATOM 743 C C . LYS A 1 95 ? -17.355 9.215 0.470 1.00 89.62 95 LYS A C 1
ATOM 745 O O . LYS A 1 95 ? -18.220 8.389 0.179 1.00 89.62 95 LYS A O 1
ATOM 750 N N . PHE A 1 96 ? -16.245 8.897 1.124 1.00 86.69 96 PHE A N 1
ATOM 751 C CA . PHE A 1 96 ? -16.044 7.582 1.713 1.00 86.69 96 PHE A CA 1
ATOM 752 C C . PHE A 1 96 ? -16.801 7.489 3.044 1.00 86.69 96 PHE A C 1
ATOM 754 O O . PHE A 1 96 ? -16.456 8.179 4.000 1.00 86.69 96 PHE A O 1
ATOM 761 N N . ASN A 1 97 ? -17.822 6.631 3.109 1.00 84.44 97 ASN A N 1
ATOM 762 C CA . ASN A 1 97 ? -18.544 6.325 4.344 1.00 84.44 97 ASN A CA 1
ATOM 763 C C . ASN A 1 97 ? -18.211 4.899 4.784 1.00 84.44 97 ASN A C 1
ATOM 765 O O . ASN A 1 97 ? -18.468 3.941 4.054 1.00 84.44 97 ASN A O 1
ATOM 769 N N . LEU A 1 98 ? -17.659 4.758 5.987 1.00 78.06 98 LEU A N 1
ATOM 770 C CA . LEU A 1 98 ? -17.408 3.464 6.609 1.00 78.06 98 LEU A CA 1
ATOM 771 C C . LEU A 1 98 ? -18.420 3.254 7.733 1.00 78.06 98 LEU A C 1
ATOM 773 O O . LEU A 1 98 ? -18.371 3.959 8.732 1.00 78.06 98 LEU A O 1
ATOM 777 N N . TYR A 1 99 ? -19.317 2.285 7.568 1.00 78.38 99 TYR A N 1
ATOM 778 C CA . TYR A 1 99 ? -20.282 1.906 8.600 1.00 78.38 99 TYR A CA 1
ATOM 779 C C . TYR A 1 99 ? -19.741 0.758 9.456 1.00 78.38 99 TYR A C 1
ATOM 781 O O . TYR A 1 99 ? -19.032 -0.118 8.942 1.00 78.38 99 TYR A O 1
ATOM 789 N N . ALA A 1 100 ? -20.110 0.755 10.741 1.00 79.12 100 ALA A N 1
ATOM 790 C CA . ALA A 1 100 ? -19.664 -0.226 11.732 1.00 79.12 100 ALA A CA 1
ATOM 791 C C . ALA A 1 100 ? -18.130 -0.301 11.817 1.00 79.12 100 ALA A C 1
ATOM 793 O O . ALA A 1 100 ? -17.516 -1.368 11.723 1.00 79.12 100 ALA A O 1
ATOM 794 N N . SER A 1 101 ? -17.503 0.870 11.915 1.00 84.75 101 SER A N 1
ATOM 795 C CA . SER A 1 101 ? -16.089 1.007 12.248 1.00 84.75 101 SER A CA 1
ATOM 796 C C . SER A 1 101 ? -15.822 0.595 13.704 1.00 84.75 101 SER A C 1
ATOM 798 O O . SER A 1 101 ? -16.745 0.486 14.509 1.00 84.75 101 SER A O 1
ATOM 800 N N . GLU A 1 102 ? -14.554 0.366 14.061 1.00 86.56 102 GLU A N 1
ATOM 801 C CA . GLU A 1 102 ? -14.171 0.131 15.468 1.00 86.56 102 GLU A CA 1
ATOM 802 C C . GLU A 1 102 ? -14.573 1.314 16.352 1.00 86.56 102 GLU A C 1
ATOM 804 O O . GLU A 1 102 ? -15.039 1.125 17.469 1.00 86.56 102 GLU A O 1
ATOM 809 N N . GLU A 1 103 ? -14.503 2.523 15.802 1.00 85.19 103 GLU A N 1
ATOM 810 C CA . GLU A 1 103 ? -14.973 3.742 16.450 1.00 85.19 103 GLU A CA 1
ATOM 811 C C . GLU A 1 103 ? -16.487 3.719 16.713 1.00 85.19 103 GLU A C 1
ATOM 813 O O . GLU A 1 103 ? -16.940 4.102 17.790 1.00 85.19 103 GLU A O 1
ATOM 818 N N . ASP A 1 104 ? -17.288 3.218 15.770 1.00 87.56 104 ASP A N 1
ATOM 819 C CA . ASP A 1 104 ? -18.733 3.063 15.979 1.00 87.56 104 ASP A CA 1
ATOM 820 C C . ASP A 1 104 ? -19.035 2.023 17.067 1.00 87.56 104 ASP A C 1
ATOM 822 O O . ASP A 1 104 ? -19.959 2.205 17.859 1.00 87.56 104 ASP A O 1
ATOM 826 N N . MET A 1 105 ? -18.236 0.952 17.147 1.00 89.06 105 MET A N 1
ATOM 827 C CA . MET A 1 105 ? -18.348 -0.056 18.206 1.00 89.06 105 MET A CA 1
ATOM 828 C C . MET A 1 105 ? -17.970 0.522 19.579 1.00 89.06 105 MET A C 1
ATOM 830 O O . MET A 1 105 ? -18.711 0.322 20.541 1.00 89.06 105 MET A O 1
ATOM 834 N N . LYS A 1 106 ? -16.879 1.299 19.671 1.00 88.81 106 LYS A N 1
ATOM 835 C CA . LYS A 1 106 ? -16.506 2.039 20.891 1.00 88.81 106 LYS A CA 1
ATOM 836 C C . LYS A 1 106 ? -17.633 2.972 21.333 1.00 88.81 106 LYS A C 1
ATOM 838 O O . LYS A 1 106 ? -18.032 2.950 22.496 1.00 88.81 106 LYS A O 1
ATOM 843 N N . LYS A 1 107 ? -18.206 3.737 20.398 1.00 89.06 107 LYS A N 1
ATOM 844 C CA . LYS A 1 107 ? -19.354 4.621 20.661 1.00 89.06 107 LYS A CA 1
ATOM 845 C C . LYS A 1 107 ? -20.584 3.858 21.140 1.00 89.06 107 LYS A C 1
ATOM 847 O O . LYS A 1 107 ? -21.274 4.341 22.031 1.00 89.06 107 LYS A O 1
ATOM 852 N N . ALA A 1 108 ? -20.861 2.677 20.591 1.00 90.50 108 ALA A N 1
ATOM 853 C CA . ALA A 1 108 ? -21.966 1.847 21.060 1.00 90.50 108 ALA A CA 1
ATOM 854 C C . ALA A 1 108 ? -21.768 1.417 22.524 1.00 90.50 108 ALA A C 1
ATOM 856 O O . ALA A 1 108 ? -22.701 1.539 23.314 1.00 90.50 108 ALA A O 1
ATOM 857 N N . ILE A 1 109 ? -20.551 1.003 22.902 1.00 91.69 109 ILE A N 1
ATOM 858 C CA . ILE A 1 109 ? -20.203 0.669 24.295 1.00 91.69 109 ILE A CA 1
ATOM 859 C C . ILE A 1 109 ? -20.323 1.908 25.196 1.00 91.69 109 ILE A C 1
ATOM 861 O O . ILE A 1 109 ? -20.864 1.804 26.291 1.00 91.69 109 ILE A O 1
ATOM 865 N N . PHE A 1 110 ? -19.895 3.090 24.733 1.00 89.81 110 PHE A N 1
ATOM 866 C CA . PHE A 1 110 ? -20.052 4.350 25.478 1.00 89.81 110 PHE A CA 1
ATOM 867 C C . PHE A 1 110 ? -21.520 4.664 25.768 1.00 89.81 110 PHE A C 1
ATOM 869 O O . PHE A 1 110 ? -21.888 4.956 26.903 1.00 89.81 110 PHE A O 1
ATOM 876 N N . LEU A 1 111 ? -22.362 4.603 24.734 1.00 92.38 111 LEU A N 1
ATOM 877 C CA . LEU A 1 111 ? -23.779 4.947 24.835 1.00 92.38 111 LEU A CA 1
ATOM 878 C C . LEU A 1 111 ? -24.576 3.901 25.615 1.00 92.38 111 LEU A C 1
ATOM 880 O O . LEU A 1 111 ? -25.586 4.238 26.231 1.00 92.38 111 LEU A O 1
ATOM 884 N N . LYS A 1 112 ? -24.147 2.637 25.575 1.00 93.38 112 LYS A N 1
ATOM 885 C CA . LYS A 1 112 ? -24.816 1.534 26.257 1.00 93.38 112 LYS A CA 1
ATOM 886 C C . LYS A 1 112 ? -23.790 0.539 26.824 1.00 93.38 112 LYS A C 1
ATOM 888 O O . LYS A 1 112 ? -23.570 -0.512 26.221 1.00 93.38 112 LYS A O 1
ATOM 893 N N . PRO A 1 113 ? -23.208 0.826 28.007 1.00 92.75 113 PRO A N 1
ATOM 894 C CA . PRO A 1 113 ? -22.210 -0.041 28.647 1.00 92.75 113 PRO A CA 1
ATOM 895 C C . PRO A 1 113 ? -22.705 -1.474 28.897 1.00 92.75 113 PRO A C 1
ATOM 897 O O . PRO A 1 113 ? -21.929 -2.424 28.841 1.00 92.75 113 PRO A O 1
ATOM 900 N N . GLU A 1 114 ? -24.015 -1.639 29.087 1.00 91.06 114 GLU A N 1
ATOM 901 C CA . GLU A 1 114 ? -24.694 -2.932 29.254 1.00 91.06 114 GLU A CA 1
ATOM 902 C C . GLU A 1 114 ? -24.554 -3.877 28.046 1.00 91.06 114 GLU A C 1
ATOM 904 O O . GLU A 1 114 ? -24.858 -5.061 28.161 1.00 91.06 114 GLU A O 1
ATOM 909 N N . LEU A 1 115 ? -24.112 -3.380 26.881 1.00 90.94 115 LEU A N 1
ATOM 910 C CA . LEU A 1 115 ? -23.767 -4.228 25.735 1.00 90.94 115 LEU A CA 1
ATOM 911 C C . LEU A 1 115 ? -22.574 -5.150 26.022 1.00 90.94 115 LEU A C 1
ATOM 913 O O . LEU A 1 115 ? -22.444 -6.175 25.357 1.00 90.94 115 LEU A O 1
ATOM 917 N N . THR A 1 116 ? -21.713 -4.780 26.974 1.00 91.38 116 THR A N 1
ATOM 918 C CA . THR A 1 116 ? -20.584 -5.607 27.411 1.00 91.38 116 THR A CA 1
ATOM 919 C C . THR A 1 116 ? -21.054 -6.651 28.419 1.00 91.38 116 THR A C 1
ATOM 921 O O . THR A 1 116 ? -20.941 -7.848 28.171 1.00 91.38 116 THR A O 1
ATOM 924 N N . GLU A 1 117 ? -21.588 -6.194 29.552 1.00 91.25 117 GLU A N 1
ATOM 925 C CA . GLU A 1 117 ? -22.158 -7.029 30.609 1.00 91.25 117 GLU A CA 1
ATOM 926 C C . GLU A 1 117 ? -23.048 -6.192 31.544 1.00 91.25 117 GLU A C 1
ATOM 928 O O . GLU A 1 117 ? -22.960 -4.961 31.597 1.00 91.25 117 GLU A O 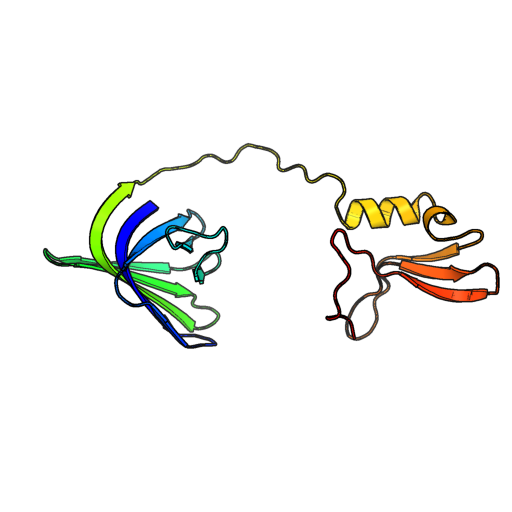1
ATOM 933 N N . GLU A 1 118 ? -23.908 -6.863 32.310 1.00 93.12 118 GLU A N 1
ATOM 934 C CA . GLU A 1 118 ? -24.796 -6.214 33.273 1.00 93.12 118 GLU A CA 1
ATOM 935 C C . GLU A 1 118 ? -24.008 -5.548 34.414 1.00 93.12 118 GLU A C 1
ATOM 937 O O . GLU A 1 118 ? -23.202 -6.183 35.099 1.00 93.12 118 GLU A O 1
ATOM 942 N N . GLY A 1 119 ? -24.286 -4.265 34.657 1.00 91.94 119 GLY A N 1
ATOM 943 C CA . GLY A 1 119 ? -23.664 -3.493 35.734 1.00 91.94 119 GLY A CA 1
ATOM 944 C C . GLY A 1 119 ? -22.266 -2.952 35.418 1.00 91.94 119 GLY A C 1
ATOM 945 O O . GLY A 1 119 ? -21.665 -2.335 36.298 1.00 91.94 119 GLY A O 1
ATOM 946 N N . PHE A 1 120 ? -21.771 -3.123 34.186 1.00 95.75 120 PHE A N 1
ATOM 947 C CA . PHE A 1 120 ? -20.523 -2.509 33.734 1.00 95.75 120 PHE A CA 1
ATOM 948 C C . PHE A 1 120 ? -20.621 -0.978 33.743 1.00 95.75 120 PHE A C 1
ATOM 950 O O . PHE A 1 120 ? -21.549 -0.391 33.180 1.00 95.75 120 PHE A O 1
ATOM 957 N N . LYS A 1 121 ? -19.644 -0.317 34.369 1.00 94.12 121 LYS A N 1
ATOM 958 C CA . LYS A 1 121 ? -19.531 1.146 34.403 1.00 94.12 121 LYS A CA 1
ATOM 959 C C . LYS A 1 121 ? -18.205 1.582 33.823 1.00 94.12 121 LYS A C 1
ATOM 961 O O . LYS A 1 121 ? -17.147 1.083 34.198 1.00 94.12 121 LYS A O 1
ATOM 966 N N . ILE A 1 122 ? -18.268 2.570 32.947 1.00 94.31 122 ILE A N 1
ATOM 967 C CA . ILE A 1 122 ? -17.089 3.065 32.252 1.00 94.31 122 ILE A CA 1
ATOM 968 C C . ILE A 1 122 ? -16.433 4.161 33.083 1.00 94.31 122 ILE A C 1
ATOM 970 O O . ILE A 1 122 ? -17.107 5.076 33.552 1.00 94.31 122 ILE A O 1
ATOM 974 N N . ILE A 1 123 ? -15.119 4.046 33.264 1.00 93.81 123 ILE A N 1
ATOM 975 C CA . ILE A 1 123 ? -14.284 5.061 33.904 1.00 93.81 123 ILE A CA 1
ATOM 976 C C . ILE A 1 123 ? -13.718 5.997 32.837 1.00 93.81 123 ILE A C 1
ATOM 978 O O . ILE A 1 123 ? -13.803 7.212 32.985 1.00 93.81 123 ILE A O 1
ATOM 982 N N . GLU A 1 124 ? -13.136 5.445 31.770 1.00 91.50 124 GLU A N 1
ATOM 983 C CA . GLU A 1 124 ? -12.412 6.225 30.765 1.00 91.50 124 GLU A CA 1
ATOM 984 C C . GLU A 1 124 ? -12.376 5.511 29.406 1.00 91.50 124 GLU A C 1
ATOM 986 O O . GLU A 1 124 ? -12.286 4.284 29.335 1.00 91.50 124 GLU A O 1
ATOM 991 N N . PHE A 1 125 ? -12.427 6.292 28.327 1.00 89.69 125 PHE A N 1
ATOM 992 C CA . PHE A 1 125 ? -12.206 5.838 26.952 1.00 89.69 125 PHE A CA 1
ATOM 993 C C . PHE A 1 125 ? -10.841 6.300 26.462 1.00 89.69 125 PHE A C 1
ATOM 995 O O . PHE A 1 125 ? -10.406 7.391 26.821 1.00 89.69 125 PHE A O 1
ATOM 1002 N N . GLU A 1 126 ? -10.192 5.488 25.625 1.00 86.56 126 GLU A N 1
ATOM 1003 C CA . GLU A 1 126 ? -8.856 5.772 25.076 1.00 86.56 126 GLU A CA 1
ATOM 1004 C C . GLU A 1 126 ? -7.843 6.174 26.158 1.00 86.56 126 GLU A C 1
ATOM 1006 O O . GLU A 1 126 ? -7.028 7.089 25.994 1.00 86.56 126 GLU A O 1
ATOM 1011 N N . LYS A 1 127 ? -7.905 5.475 27.297 1.00 88.62 127 LYS A N 1
ATOM 1012 C CA . LYS A 1 127 ? -7.050 5.742 28.448 1.00 88.62 127 LYS A CA 1
ATOM 1013 C C . LYS A 1 127 ? -5.597 5.546 28.039 1.00 88.62 127 LYS A C 1
ATOM 1015 O O . LYS A 1 127 ? -5.174 4.425 27.746 1.00 88.62 127 LYS A O 1
ATOM 1020 N N . LYS A 1 128 ? -4.826 6.633 28.043 1.00 86.62 128 LYS A N 1
ATOM 1021 C CA . LYS A 1 128 ? -3.388 6.588 27.763 1.00 86.62 128 LYS A CA 1
ATOM 1022 C C . LYS A 1 128 ? -2.679 5.780 28.844 1.00 86.62 128 LYS A C 1
ATOM 1024 O O . LYS A 1 128 ? -2.823 6.051 30.035 1.00 86.62 128 LYS A O 1
ATOM 1029 N N . VAL A 1 129 ? -1.888 4.811 28.409 1.00 87.56 129 VAL A N 1
ATOM 1030 C CA . VAL A 1 129 ? -1.005 3.991 29.245 1.00 87.56 129 VAL A CA 1
ATOM 1031 C C . VAL A 1 129 ? 0.355 3.911 28.558 1.00 87.56 129 VAL A C 1
ATOM 1033 O O . VAL A 1 129 ? 0.450 4.149 27.365 1.00 87.56 129 VAL A O 1
ATOM 1036 N N . GLU A 1 130 ? 1.441 3.591 29.246 1.00 83.56 130 GLU A N 1
ATOM 1037 C CA . GLU A 1 130 ? 2.708 3.330 28.547 1.00 83.56 130 GLU A CA 1
ATOM 1038 C C . GLU A 1 130 ? 2.847 1.820 28.308 1.00 83.56 130 GLU A C 1
ATOM 1040 O O . GLU A 1 130 ? 2.718 1.069 29.277 1.00 83.56 130 GLU A O 1
ATOM 1045 N N . PRO A 1 131 ? 3.082 1.333 27.065 1.00 72.75 131 PRO A N 1
ATOM 1046 C CA . PRO A 1 131 ? 3.382 2.043 25.809 1.00 72.75 131 PRO A CA 1
ATOM 1047 C C . PRO A 1 131 ? 2.199 2.140 24.801 1.00 72.75 131 PRO A C 1
ATOM 1049 O O . PRO A 1 131 ? 2.372 1.841 23.620 1.00 72.75 131 PRO A O 1
ATOM 1052 N N . GLY A 1 132 ? 0.990 2.545 25.208 1.00 86.69 132 GLY A N 1
ATOM 1053 C CA . GLY A 1 132 ? -0.161 2.616 24.296 1.00 86.69 132 GLY A CA 1
ATOM 1054 C C . GLY A 1 132 ? -1.438 3.269 24.843 1.00 86.69 132 GLY A C 1
ATOM 1055 O O . GLY A 1 132 ? -1.429 4.308 25.500 1.00 86.69 132 GLY A O 1
ATOM 1056 N N . PHE A 1 133 ? -2.582 2.688 24.505 1.00 89.25 133 PHE A N 1
ATOM 1057 C CA . PHE A 1 133 ? -3.881 3.126 25.001 1.00 89.25 133 PHE A CA 1
ATOM 1058 C C . PHE A 1 133 ? -4.784 1.917 25.212 1.00 89.25 133 PHE A C 1
ATOM 1060 O O . PHE A 1 133 ? -4.607 0.882 24.574 1.00 89.25 133 PHE A O 1
ATOM 1067 N N . ILE A 1 134 ? -5.732 2.063 26.127 1.00 90.50 134 ILE A N 1
ATOM 1068 C CA . ILE A 1 134 ? -6.815 1.113 26.352 1.00 90.50 134 ILE A CA 1
ATOM 1069 C C . ILE A 1 134 ? -8.074 1.694 25.714 1.00 90.50 134 ILE A C 1
ATOM 1071 O O . ILE A 1 134 ? -8.445 2.822 26.040 1.00 90.50 134 ILE A O 1
ATOM 1075 N N . ASP A 1 135 ? -8.744 0.935 24.845 1.00 90.75 135 ASP A N 1
ATOM 1076 C CA . ASP A 1 135 ? -9.958 1.402 24.166 1.00 90.75 135 ASP A CA 1
ATOM 1077 C C . ASP A 1 135 ? -11.068 1.783 25.157 1.00 90.75 135 ASP A C 1
ATOM 1079 O O . ASP A 1 135 ? -11.587 2.900 25.094 1.00 90.75 135 ASP A O 1
ATOM 1083 N N . VAL A 1 136 ? -11.403 0.886 26.093 1.00 93.38 136 VAL A N 1
ATOM 1084 C CA . VAL A 1 136 ? -12.370 1.152 27.171 1.00 93.38 136 VAL A CA 1
ATOM 1085 C C . VAL A 1 136 ? -11.847 0.618 28.500 1.00 93.38 136 VAL A C 1
ATOM 1087 O O . VAL A 1 136 ? -11.480 -0.553 28.613 1.00 93.38 136 VAL A O 1
ATOM 1090 N N . TYR A 1 137 ? -11.846 1.471 29.520 1.00 93.88 137 TYR A N 1
ATOM 1091 C CA . TYR A 1 137 ? -11.453 1.146 30.886 1.00 93.88 137 TYR A CA 1
ATOM 1092 C C . TYR A 1 137 ? -12.629 1.382 31.835 1.00 93.88 137 TYR A C 1
ATOM 1094 O O . TYR A 1 137 ? -13.215 2.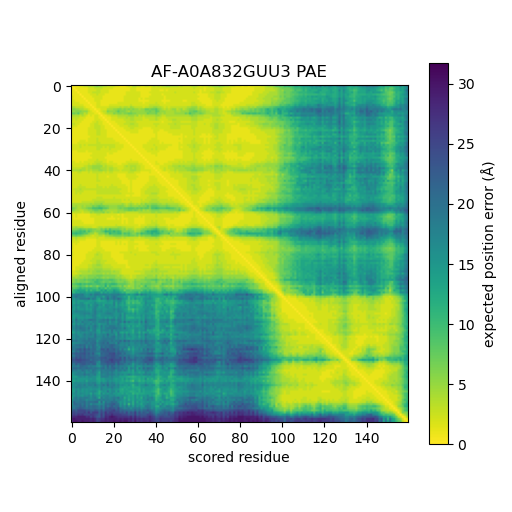466 31.854 1.00 93.88 137 TYR A O 1
ATOM 1102 N N . GLY A 1 138 ? -12.985 0.381 32.635 1.00 94.94 138 GLY A N 1
ATOM 1103 C CA . GLY A 1 138 ? -14.151 0.448 33.511 1.00 94.94 138 GLY A CA 1
ATOM 1104 C C . GLY A 1 138 ? -14.092 -0.507 34.695 1.00 94.94 138 GLY A C 1
ATOM 1105 O O . GLY A 1 138 ? -13.041 -1.066 35.009 1.00 94.94 138 GLY A O 1
ATOM 1106 N N . ILE A 1 139 ? -15.237 -0.670 35.350 1.00 96.31 139 ILE A N 1
ATOM 1107 C CA . ILE A 1 139 ? -15.453 -1.589 36.469 1.00 96.31 139 ILE A CA 1
ATOM 1108 C C . ILE A 1 139 ? -16.694 -2.446 36.235 1.00 96.31 139 ILE A C 1
ATOM 1110 O O . ILE A 1 139 ? -17.706 -1.950 35.733 1.00 96.31 139 ILE A O 1
ATOM 1114 N N . ASP A 1 140 ? -16.618 -3.718 36.612 1.00 95.81 140 ASP A N 1
ATOM 1115 C CA . ASP A 1 140 ? -17.770 -4.622 36.617 1.00 95.81 140 ASP A CA 1
ATOM 1116 C C . ASP A 1 140 ? -18.677 -4.381 37.842 1.00 95.81 140 ASP A C 1
ATOM 1118 O O . ASP A 1 140 ? -18.391 -3.570 38.733 1.00 95.81 140 ASP A O 1
ATOM 1122 N N . LYS A 1 141 ? -19.779 -5.134 37.923 1.00 96.19 141 LYS A N 1
ATOM 1123 C CA . LYS A 1 141 ? -20.716 -5.077 39.059 1.00 96.19 141 LYS A CA 1
ATOM 1124 C C . LYS A 1 141 ? -20.110 -5.488 40.409 1.00 96.19 141 LYS A C 1
ATOM 1126 O O . LYS A 1 141 ? -20.678 -5.156 41.447 1.00 96.19 141 LYS A O 1
ATOM 1131 N N . ASN A 1 142 ? -18.996 -6.218 40.401 1.00 95.94 142 ASN A N 1
ATOM 1132 C CA . ASN A 1 142 ? -18.293 -6.688 41.595 1.00 95.94 142 ASN A CA 1
ATOM 1133 C C . ASN A 1 142 ? -17.163 -5.729 42.018 1.00 95.94 142 ASN A C 1
ATOM 1135 O O . ASN A 1 142 ? -16.517 -5.963 43.037 1.00 95.94 142 ASN A O 1
ATOM 1139 N N . GLY A 1 143 ? -16.921 -4.655 41.256 1.00 94.00 143 GLY A N 1
ATOM 1140 C CA . GLY A 1 143 ? -15.843 -3.697 41.496 1.00 94.00 143 GLY A CA 1
ATOM 1141 C C . GLY A 1 143 ? -14.485 -4.107 40.915 1.00 94.00 143 GLY A C 1
ATOM 1142 O O . GLY A 1 143 ? -13.485 -3.457 41.218 1.00 94.00 143 GLY A O 1
ATOM 1143 N N . ASN A 1 144 ? -14.421 -5.150 40.083 1.00 96.06 144 ASN A N 1
ATOM 1144 C CA . ASN A 1 144 ? -13.196 -5.530 39.385 1.00 96.06 144 ASN A CA 1
ATOM 1145 C C . ASN A 1 144 ? -12.917 -4.564 38.235 1.00 96.06 144 ASN A C 1
ATOM 1147 O O . ASN A 1 144 ? -13.835 -4.149 37.530 1.00 96.06 144 ASN A O 1
ATOM 1151 N N . LEU A 1 145 ? -11.641 -4.253 38.006 1.00 95.38 145 LEU A N 1
ATOM 1152 C CA . LEU A 1 145 ? -11.223 -3.478 36.841 1.00 95.38 145 LEU A CA 1
ATOM 1153 C C . LEU A 1 145 ? -11.386 -4.303 35.561 1.00 95.38 145 LEU A C 1
ATOM 1155 O O . LEU A 1 145 ? -10.915 -5.437 35.485 1.00 95.38 145 LEU A O 1
ATOM 1159 N N . VAL A 1 146 ? -11.984 -3.693 34.541 1.00 94.12 146 VAL A N 1
ATOM 1160 C CA . VAL A 1 146 ? -12.210 -4.301 33.229 1.00 94.12 146 VAL A CA 1
ATOM 1161 C C . VAL A 1 146 ? -11.565 -3.439 32.149 1.00 94.12 146 VAL A C 1
ATOM 1163 O O . VAL A 1 146 ? -11.699 -2.213 32.131 1.00 94.1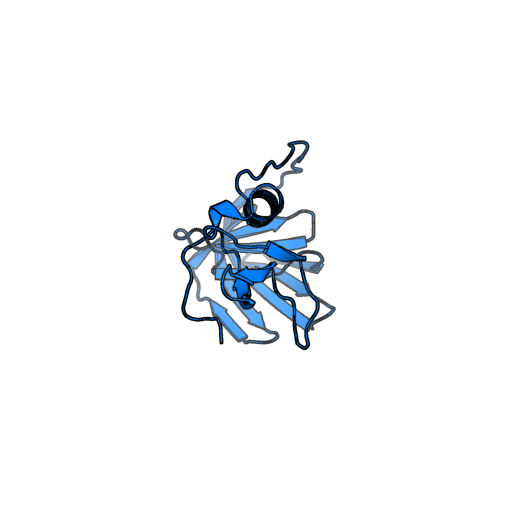2 146 VAL A O 1
ATOM 1166 N N . ILE A 1 147 ? -10.860 -4.110 31.242 1.00 93.62 147 ILE A N 1
ATOM 1167 C CA . ILE A 1 147 ? -10.244 -3.537 30.048 1.00 93.62 147 ILE A CA 1
ATOM 1168 C C . ILE A 1 147 ? -10.906 -4.196 28.844 1.00 93.62 147 ILE A C 1
ATOM 1170 O O . ILE A 1 147 ? -10.926 -5.423 28.747 1.00 93.62 147 ILE A O 1
ATOM 1174 N N . ILE A 1 148 ? -11.432 -3.387 27.930 1.00 91.56 148 ILE A N 1
ATOM 1175 C CA . ILE A 1 148 ? -12.030 -3.866 26.685 1.00 91.56 148 ILE A CA 1
ATOM 1176 C C . ILE A 1 148 ? -11.189 -3.329 25.542 1.00 91.56 148 ILE A C 1
ATOM 1178 O O . ILE A 1 148 ? -11.019 -2.119 25.426 1.00 91.56 148 ILE A O 1
ATOM 1182 N N . GLU A 1 149 ? -10.707 -4.238 24.701 1.00 92.06 149 GLU A N 1
ATOM 1183 C CA . GLU A 1 149 ? -10.095 -3.933 23.412 1.00 92.06 149 GLU A CA 1
ATOM 1184 C C . GLU A 1 149 ? -11.132 -4.199 22.319 1.00 92.06 149 GLU A C 1
ATOM 1186 O O . GLU A 1 149 ? -11.681 -5.302 22.223 1.00 92.06 149 GLU A O 1
ATOM 1191 N N . VAL A 1 150 ? -11.416 -3.201 21.487 1.00 90.00 150 VAL A N 1
ATOM 1192 C CA . VAL A 1 150 ? -12.448 -3.297 20.458 1.00 90.00 150 VAL A CA 1
ATOM 1193 C C . VAL A 1 150 ? -11.798 -3.658 19.129 1.00 90.00 150 VAL A C 1
ATOM 1195 O O . VAL A 1 150 ? -10.878 -2.999 18.648 1.00 90.00 150 VAL A O 1
ATOM 1198 N N . LYS A 1 151 ? -12.300 -4.723 18.499 1.00 87.38 151 LYS A N 1
ATOM 1199 C CA . LYS A 1 151 ? -11.882 -5.137 17.158 1.00 87.38 151 LYS A CA 1
ATOM 1200 C C . LYS A 1 151 ? -13.094 -5.334 16.268 1.00 87.38 151 LYS A C 1
ATOM 1202 O O . LYS A 1 151 ? -14.039 -6.029 16.629 1.00 87.38 151 LYS A O 1
ATOM 1207 N N . ARG A 1 152 ? -13.039 -4.774 15.060 1.00 85.00 152 ARG A N 1
ATOM 1208 C CA . ARG A 1 152 ? -14.077 -4.976 14.033 1.00 85.00 152 ARG A CA 1
ATOM 1209 C C . ARG A 1 152 ? -13.947 -6.344 13.361 1.00 85.00 152 ARG A C 1
ATOM 1211 O O . ARG A 1 152 ? -14.909 -6.863 12.799 1.00 85.00 152 ARG A O 1
ATOM 1218 N N . ARG A 1 153 ? -12.736 -6.905 13.345 1.00 82.19 153 ARG A N 1
ATOM 1219 C CA . ARG A 1 153 ? -12.427 -8.227 12.778 1.00 82.19 153 ARG A CA 1
ATOM 1220 C C . ARG A 1 153 ? -12.196 -9.249 13.890 1.00 82.19 153 ARG A C 1
ATOM 1222 O O . ARG A 1 153 ? -12.092 -8.889 15.056 1.00 82.19 153 ARG A O 1
ATOM 1229 N N . ILE A 1 154 ? -12.092 -10.521 13.502 1.00 82.25 154 ILE A N 1
ATOM 1230 C CA . ILE A 1 154 ? -11.777 -11.633 14.408 1.00 82.25 154 ILE A CA 1
ATOM 1231 C C . ILE A 1 154 ? -10.527 -11.289 15.229 1.00 82.25 154 ILE A C 1
ATOM 1233 O O . ILE A 1 154 ? -9.482 -10.961 14.660 1.00 82.25 154 ILE A O 1
ATOM 1237 N N . ALA A 1 155 ? -10.640 -11.383 16.553 1.00 80.38 155 ALA A N 1
ATOM 1238 C CA . ALA A 1 155 ? -9.522 -11.184 17.463 1.00 80.38 155 ALA A CA 1
ATOM 1239 C C . ALA A 1 155 ? -8.460 -12.277 17.236 1.00 80.38 155 ALA A C 1
ATOM 1241 O O . ALA A 1 155 ? -8.744 -13.471 17.335 1.00 80.38 155 ALA A O 1
ATOM 1242 N N . GLY A 1 156 ? -7.241 -11.867 16.880 1.00 71.75 156 GLY A N 1
ATOM 1243 C CA . GLY A 1 156 ? -6.104 -12.758 16.638 1.00 71.75 156 GLY A CA 1
ATOM 1244 C C . GLY A 1 156 ? -5.081 -12.724 17.776 1.00 71.75 156 GLY A C 1
ATOM 1245 O O . GLY A 1 156 ? -5.039 -11.779 18.554 1.00 71.75 156 GLY A O 1
ATOM 1246 N N . LYS A 1 157 ? -4.197 -13.730 17.829 1.00 64.62 157 LYS A N 1
ATOM 1247 C CA . LYS A 1 157 ? -3.160 -13.922 18.869 1.00 64.62 157 LYS A CA 1
ATOM 1248 C C . LYS A 1 157 ? -2.086 -12.822 18.975 1.00 64.62 157 LYS A C 1
ATOM 1250 O O . LYS A 1 157 ? -1.222 -12.924 19.834 1.00 64.62 157 LYS A O 1
ATOM 1255 N N . ALA A 1 158 ? -2.100 -11.804 18.117 1.00 50.22 158 ALA A N 1
ATOM 1256 C CA . ALA A 1 158 ? -1.081 -10.749 18.071 1.00 50.22 158 ALA A CA 1
ATOM 1257 C C . ALA A 1 158 ? -1.302 -9.645 19.126 1.00 50.22 158 ALA A C 1
ATOM 1259 O O . ALA A 1 158 ? -1.090 -8.470 18.837 1.00 50.22 158 ALA A O 1
ATOM 1260 N N . ILE A 1 159 ? -1.780 -10.017 20.315 1.00 45.25 159 ILE A N 1
ATOM 1261 C CA . ILE A 1 159 ? -2.062 -9.096 21.419 1.00 45.25 159 ILE A CA 1
ATOM 1262 C C . ILE A 1 159 ? -1.563 -9.749 22.712 1.00 45.25 159 ILE A C 1
ATOM 1264 O O . ILE A 1 159 ? -2.321 -10.388 23.440 1.00 45.25 159 ILE A O 1
ATOM 1268 N N . MET A 1 160 ? -0.253 -9.653 22.929 1.00 36.69 160 MET A N 1
ATOM 1269 C CA . MET A 1 160 ? 0.389 -9.601 24.243 1.00 36.69 160 MET A CA 1
ATOM 1270 C C . MET A 1 160 ? 1.769 -8.968 24.079 1.00 36.69 160 MET A C 1
ATOM 1272 O O . MET A 1 160 ? 2.471 -9.368 23.120 1.00 36.69 160 MET A O 1
#

Solvent-accessible surface area (backbone atoms only — not comparable to full-atom 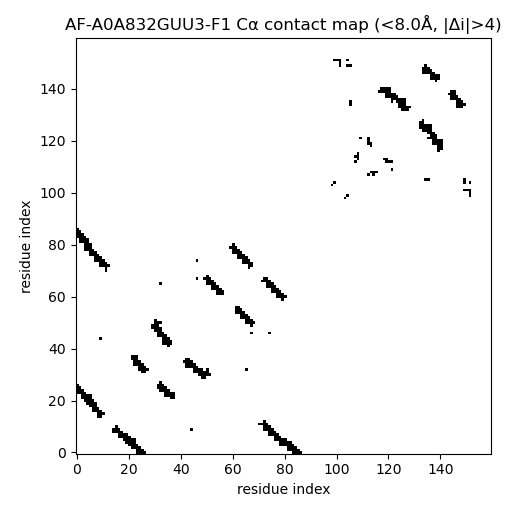values): 9453 Å² total; per-residue (Å²): 65,38,31,27,34,27,32,39,42,38,43,46,98,56,74,49,77,42,73,78,40,63,33,43,36,39,67,45,96,61,30,24,36,39,32,26,52,95,63,75,93,63,58,81,46,71,46,64,64,72,32,49,77,49,76,51,71,62,100,65,38,44,36,39,36,38,37,34,74,96,73,62,30,39,38,40,38,41,28,66,43,78,79,42,79,52,88,80,88,84,83,87,84,74,83,88,81,79,80,80,40,47,66,53,51,53,49,46,42,70,77,39,39,60,76,79,39,79,62,37,44,80,75,41,66,59,41,78,48,92,98,53,64,40,54,33,34,28,29,40,71,85,68,47,82,41,78,46,79,78,68,77,58,85,90,65,89,90,75,128

Nearest PDB structures (foldseek):
  5gkh-assembly1_B  TM=9.279E-01  e=5.794E-14  Thermococcus kodakarensis KOD1
  5gkj-assembly1_B  TM=5.943E-01  e=6.055E-11  Thermococcus kodakarensis KOD1
  5gkj-assembly1_A  TM=6.517E-01  e=1.386E-09  Thermococcus kodakarensis KOD1
  2vld-assembly1_B  TM=4.574E-01  e=3.270E-12  Pyrococcus abyssi
  6bz5-assembly2_B  TM=4.354E-01  e=4.335E+00  Pseudomonas putida

Foldseek 3Di:
DWWAWKKKWKDFPDTDTGDTDTWDWDQDPQRKIFIPDPDDPHGPDIDDGDWDWDWDDDPQWTWIWTADPVRGMIMIMIGRTTPDDDDDDDDDPDDDDDPPDLVVVLVVCVVPVCVVPPAWDWDDAQPDDVPGTFGTWTAHNVRDIDTDDGDPDDDDPPDD

pLDDT: mean 92.24, std 8.9, range [36.69, 98.75]